Protein AF-A0A3S4LMR4-F1 (afdb_monomer)

Sequence (125 aa):
MLYSQAAQVVAKQEMQLTLPSRPAEMLAWLRERYPAGDGQLEVYGREEWFAPAASGSNPPDAMVVCPCSMGTLAAIRHGMSDNLIERAADVCIKEQRKLVLVPRETPLSAIPPGEHAGNWRAWAW

Structure (mmCIF, N/CA/C/O backbone):
data_AF-A0A3S4LMR4-F1
#
_entry.id   AF-A0A3S4LMR4-F1
#
loop_
_atom_site.group_PDB
_atom_site.id
_atom_site.type_symbol
_atom_site.label_atom_id
_atom_site.label_alt_id
_atom_site.label_comp_id
_atom_site.label_asym_id
_atom_site.label_entity_id
_atom_site.label_seq_id
_atom_site.pdbx_PDB_ins_code
_atom_site.Cartn_x
_atom_site.Cartn_y
_atom_site.Cartn_z
_atom_site.occupancy
_atom_site.B_iso_or_equiv
_atom_site.auth_seq_id
_atom_site.auth_comp_id
_atom_site.auth_asym_id
_atom_site.auth_atom_id
_atom_site.pdbx_PDB_model_num
ATOM 1 N N . MET A 1 1 ? -3.119 6.488 -2.888 1.00 92.38 1 MET A N 1
ATOM 2 C CA . MET A 1 1 ? -2.613 5.333 -3.659 1.00 92.38 1 MET A CA 1
ATOM 3 C C . MET A 1 1 ? -1.155 5.102 -3.311 1.00 92.38 1 MET A C 1
ATOM 5 O O . MET A 1 1 ? -0.405 6.064 -3.202 1.00 92.38 1 MET A O 1
ATOM 9 N N . LEU A 1 2 ? -0.779 3.838 -3.136 1.00 95.88 2 LEU A N 1
ATOM 10 C CA . LEU A 1 2 ? 0.580 3.379 -2.855 1.00 95.88 2 LEU A CA 1
ATOM 11 C C . LEU A 1 2 ? 0.900 2.244 -3.831 1.00 95.88 2 LEU A C 1
ATOM 13 O O . LEU A 1 2 ? 0.009 1.459 -4.150 1.00 95.88 2 LEU A O 1
ATOM 17 N N . TYR A 1 3 ? 2.141 2.135 -4.292 1.00 95.62 3 TYR A N 1
ATOM 18 C CA . TYR A 1 3 ? 2.591 1.010 -5.113 1.00 95.62 3 TYR A CA 1
ATOM 19 C C . TYR A 1 3 ? 4.085 0.774 -4.904 1.00 95.62 3 TYR A C 1
ATOM 21 O O . TYR A 1 3 ? 4.848 1.691 -4.603 1.00 95.62 3 TYR A O 1
ATOM 29 N N . SER A 1 4 ? 4.499 -0.484 -5.025 1.00 96.06 4 SER A N 1
ATOM 30 C CA . SER A 1 4 ? 5.899 -0.879 -4.893 1.00 96.06 4 SER A CA 1
ATOM 31 C C . SER A 1 4 ? 6.649 -0.716 -6.219 1.00 96.06 4 SER A C 1
ATOM 33 O O . SER A 1 4 ? 6.046 -0.658 -7.292 1.00 96.06 4 SER A O 1
ATOM 35 N N . GLN A 1 5 ? 7.983 -0.722 -6.171 1.00 94.94 5 GLN A N 1
ATOM 36 C CA . GLN A 1 5 ? 8.806 -0.779 -7.387 1.00 94.94 5 GLN A CA 1
ATOM 37 C C . GLN A 1 5 ? 8.505 -2.034 -8.221 1.00 94.94 5 GLN A C 1
ATOM 39 O O . GLN A 1 5 ? 8.412 -1.962 -9.444 1.00 94.94 5 GLN A O 1
ATOM 44 N N . ALA A 1 6 ? 8.271 -3.176 -7.564 1.00 95.06 6 ALA A N 1
ATOM 45 C CA . ALA A 1 6 ? 7.865 -4.406 -8.239 1.00 95.06 6 ALA A CA 1
ATOM 46 C C . ALA A 1 6 ? 6.541 -4.229 -9.004 1.00 95.06 6 ALA A C 1
ATOM 48 O O . ALA A 1 6 ? 6.421 -4.705 -10.131 1.00 95.06 6 ALA A O 1
ATOM 49 N N . ALA A 1 7 ? 5.580 -3.479 -8.453 1.00 96.00 7 ALA A N 1
ATOM 50 C CA . ALA A 1 7 ? 4.330 -3.178 -9.148 1.00 96.00 7 ALA A CA 1
ATOM 51 C C . ALA A 1 7 ? 4.552 -2.354 -10.429 1.00 96.00 7 ALA A C 1
ATOM 53 O O . ALA A 1 7 ? 3.847 -2.570 -11.410 1.00 96.00 7 ALA A O 1
ATOM 54 N N . GLN A 1 8 ? 5.555 -1.467 -10.474 1.00 96.50 8 GLN A N 1
ATOM 55 C CA . GLN A 1 8 ? 5.909 -0.742 -11.705 1.00 96.50 8 GLN A CA 1
ATOM 56 C C . GLN A 1 8 ? 6.444 -1.686 -12.787 1.00 96.50 8 GLN A C 1
ATOM 58 O O . GLN A 1 8 ? 6.093 -1.547 -13.958 1.00 96.50 8 GLN A O 1
ATOM 63 N N . VAL A 1 9 ? 7.274 -2.659 -12.398 1.00 96.94 9 VAL A N 1
ATOM 64 C CA . VAL A 1 9 ? 7.808 -3.672 -13.320 1.00 96.94 9 VAL A CA 1
ATOM 65 C C . VAL A 1 9 ? 6.674 -4.530 -13.882 1.00 96.94 9 VAL A C 1
ATOM 67 O O . VAL A 1 9 ? 6.579 -4.680 -15.099 1.00 96.94 9 VAL A O 1
ATOM 70 N N . VAL A 1 10 ? 5.778 -5.014 -13.017 1.00 97.06 10 VAL A N 1
ATOM 71 C CA . VAL A 1 10 ? 4.610 -5.815 -13.416 1.00 97.06 10 VAL A CA 1
ATOM 72 C C . VAL A 1 10 ? 3.678 -5.014 -14.325 1.00 97.06 10 VAL A C 1
ATOM 74 O O . VAL A 1 10 ? 3.298 -5.503 -15.383 1.00 97.06 10 VAL A O 1
ATOM 77 N N . ALA A 1 11 ? 3.363 -3.761 -13.984 1.00 96.62 11 ALA A N 1
ATOM 78 C CA . ALA A 1 11 ? 2.521 -2.903 -14.820 1.00 96.62 11 ALA A CA 1
ATOM 79 C C . ALA A 1 11 ? 3.120 -2.693 -16.220 1.00 96.62 11 ALA A C 1
ATOM 81 O O . ALA A 1 11 ? 2.404 -2.734 -17.223 1.00 96.62 11 ALA A O 1
ATOM 82 N N . LYS A 1 12 ? 4.445 -2.538 -16.310 1.00 97.25 12 LYS A N 1
ATOM 83 C CA . LYS A 1 12 ? 5.136 -2.418 -17.596 1.00 97.25 12 LYS A CA 1
ATOM 84 C C . LYS A 1 12 ? 5.084 -3.717 -18.399 1.00 97.25 12 LYS A C 1
ATOM 86 O O . LYS A 1 12 ? 4.860 -3.666 -19.603 1.00 97.25 12 LYS A O 1
ATOM 91 N N . GLN A 1 13 ? 5.298 -4.861 -17.755 1.00 97.62 13 GLN A N 1
ATOM 92 C CA . GLN A 1 13 ? 5.353 -6.162 -18.425 1.00 97.62 13 GLN A CA 1
ATOM 93 C C . GLN A 1 13 ? 3.969 -6.675 -18.839 1.00 97.62 13 GLN A C 1
ATOM 95 O O . GLN A 1 13 ? 3.798 -7.122 -19.969 1.00 97.62 13 GLN A O 1
ATOM 100 N N . GLU A 1 14 ? 2.983 -6.593 -17.948 1.00 97.69 14 GLU A N 1
ATOM 101 C CA . GLU A 1 14 ? 1.664 -7.207 -18.142 1.00 97.69 14 GLU A CA 1
ATOM 102 C C . GLU A 1 14 ? 0.654 -6.253 -18.786 1.00 97.69 14 GLU A C 1
ATOM 104 O O . GLU A 1 14 ? -0.226 -6.694 -19.519 1.00 97.69 14 GLU A O 1
ATOM 109 N N . MET A 1 15 ? 0.783 -4.945 -18.547 1.00 96.12 15 MET A N 1
ATOM 110 C CA . MET A 1 15 ? -0.196 -3.948 -19.002 1.00 96.12 15 MET A CA 1
ATOM 111 C C . MET A 1 15 ? 0.381 -2.942 -20.004 1.00 96.12 15 MET A C 1
ATOM 113 O O . MET A 1 15 ? -0.341 -2.056 -20.453 1.00 96.12 15 MET A O 1
ATOM 117 N N . GLN A 1 16 ? 1.677 -3.038 -20.326 1.00 96.75 16 GLN A N 1
ATOM 118 C CA . GLN A 1 16 ? 2.407 -2.034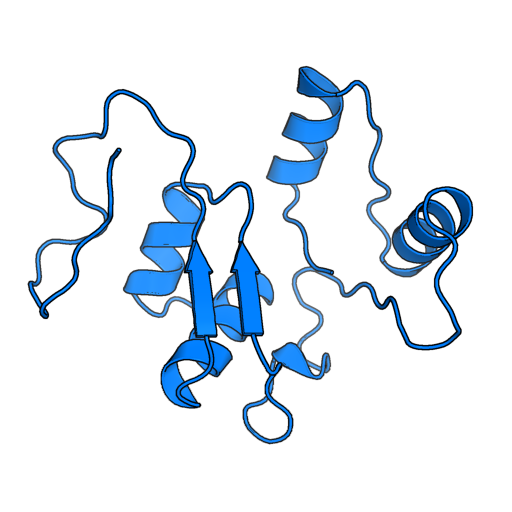 -21.112 1.00 96.75 16 GLN A CA 1
ATOM 119 C C . GLN A 1 16 ? 2.278 -0.605 -20.542 1.00 96.75 16 GLN A C 1
ATOM 121 O O . GLN A 1 16 ? 2.358 0.382 -21.273 1.00 96.75 16 GLN A O 1
ATOM 126 N N . LEU A 1 17 ? 2.101 -0.477 -19.221 1.00 95.69 17 LEU A N 1
ATOM 127 C CA . LEU A 1 17 ? 1.978 0.808 -18.535 1.00 95.69 17 LEU A CA 1
ATOM 128 C C . LEU A 1 17 ? 3.299 1.195 -17.872 1.00 95.69 17 LEU A C 1
ATOM 130 O O . LEU A 1 17 ? 3.817 0.478 -17.019 1.00 95.69 17 LEU A O 1
ATOM 134 N N . THR A 1 18 ? 3.826 2.371 -18.216 1.00 95.88 18 THR A N 1
ATOM 135 C CA . THR A 1 18 ? 4.978 2.951 -17.511 1.00 95.88 18 THR A CA 1
ATOM 136 C C . THR A 1 18 ? 4.473 3.844 -16.386 1.00 95.88 18 THR A C 1
ATOM 138 O O . THR A 1 18 ? 4.136 5.002 -16.613 1.00 95.88 18 THR A O 1
ATOM 141 N N . LEU A 1 19 ? 4.394 3.290 -15.176 1.00 95.94 19 LEU A N 1
ATOM 142 C CA . LEU A 1 19 ? 3.982 4.044 -13.992 1.00 95.94 19 LEU A CA 1
ATOM 143 C C . LEU A 1 19 ? 5.110 4.993 -13.546 1.00 95.94 19 LEU A C 1
ATOM 145 O O . LEU A 1 19 ? 6.220 4.503 -13.300 1.00 95.94 19 LEU A O 1
ATOM 149 N N . PRO A 1 20 ? 4.856 6.309 -13.392 1.00 96.94 20 PRO A N 1
ATOM 150 C CA . PRO A 1 20 ? 5.842 7.249 -12.855 1.00 96.94 20 PRO A CA 1
ATOM 151 C C . PRO A 1 20 ? 6.380 6.800 -11.493 1.00 96.94 20 PRO A C 1
ATOM 153 O O . PRO A 1 20 ? 5.701 6.087 -10.763 1.00 96.94 20 PRO A O 1
ATOM 156 N N . SER A 1 21 ? 7.601 7.189 -11.124 1.00 94.12 21 SER A N 1
ATOM 157 C CA . SER A 1 21 ? 8.175 6.870 -9.802 1.00 94.12 21 SER A CA 1
ATOM 158 C C . SER A 1 21 ? 7.939 7.970 -8.768 1.00 94.12 21 SER A C 1
ATOM 160 O O . SER A 1 21 ? 7.955 7.701 -7.568 1.00 94.12 21 SER A O 1
ATOM 162 N N . ARG A 1 22 ? 7.723 9.210 -9.220 1.00 95.69 22 ARG A N 1
ATOM 163 C CA . ARG A 1 22 ? 7.475 10.358 -8.346 1.00 95.69 22 ARG A CA 1
ATOM 164 C C . ARG A 1 22 ? 5.977 10.467 -8.040 1.00 95.69 22 ARG A C 1
ATOM 166 O O . ARG A 1 22 ? 5.186 10.496 -8.985 1.00 95.69 22 ARG A O 1
ATOM 173 N N . PRO A 1 23 ? 5.570 10.618 -6.765 1.00 95.94 23 PRO A N 1
ATOM 174 C CA . PRO A 1 23 ? 4.155 10.709 -6.397 1.00 95.94 23 PRO A CA 1
ATOM 175 C C . PRO A 1 23 ? 3.384 11.813 -7.131 1.00 95.94 23 PRO A C 1
ATOM 177 O O . PRO A 1 23 ? 2.278 11.575 -7.605 1.00 95.94 23 PRO A O 1
ATOM 180 N N . ALA A 1 24 ? 3.989 12.994 -7.301 1.00 94.94 24 ALA A N 1
ATOM 181 C CA . ALA A 1 24 ? 3.365 14.114 -8.010 1.00 94.94 24 ALA A CA 1
ATOM 182 C C . ALA A 1 24 ? 3.073 13.800 -9.490 1.00 94.94 24 ALA A C 1
ATOM 184 O O . ALA A 1 24 ? 1.995 14.112 -9.991 1.00 94.94 24 ALA A O 1
ATOM 185 N N . GLU A 1 25 ? 4.007 13.139 -10.179 1.00 96.69 25 GLU A N 1
ATOM 186 C CA . GLU A 1 25 ? 3.835 12.727 -11.578 1.00 96.69 25 GLU A CA 1
ATOM 187 C C . GLU A 1 25 ? 2.794 11.614 -11.701 1.00 96.69 25 GLU A C 1
ATOM 189 O O . GLU A 1 25 ? 1.948 11.647 -12.590 1.00 96.69 25 GLU A O 1
ATOM 194 N N . MET A 1 26 ? 2.809 10.652 -10.775 1.00 95.81 26 MET A N 1
ATOM 195 C CA . MET A 1 26 ? 1.806 9.591 -10.723 1.00 95.81 26 MET A CA 1
ATOM 196 C C . MET A 1 26 ? 0.404 10.158 -10.478 1.00 95.81 26 MET A C 1
ATOM 198 O O . MET A 1 26 ? -0.556 9.709 -11.099 1.00 95.81 26 MET A O 1
ATOM 202 N N . LEU A 1 27 ? 0.266 11.152 -9.598 1.00 95.12 27 LEU A N 1
ATOM 203 C CA . LEU A 1 27 ? -1.014 11.808 -9.349 1.00 95.12 27 LEU A CA 1
ATOM 204 C C . LEU A 1 27 ? -1.531 12.520 -10.604 1.00 95.12 27 LEU A C 1
ATOM 206 O O . LEU A 1 27 ? -2.704 12.370 -10.942 1.00 95.12 27 LEU A O 1
ATOM 210 N N . ALA A 1 28 ? -0.665 13.252 -11.311 1.00 93.88 28 ALA A N 1
ATOM 211 C CA . ALA A 1 28 ? -1.023 13.878 -12.582 1.00 93.88 28 ALA A CA 1
ATOM 212 C C . ALA A 1 28 ? -1.469 12.829 -13.615 1.00 93.88 28 ALA A C 1
ATOM 214 O O . ALA A 1 28 ? -2.532 12.972 -14.216 1.00 93.88 28 ALA A O 1
ATOM 215 N N . TRP A 1 29 ? -0.719 11.729 -13.732 1.00 94.50 29 TRP A N 1
ATOM 216 C CA . TRP A 1 29 ? -1.041 10.611 -14.620 1.00 94.50 29 TRP A CA 1
ATOM 217 C C . TRP A 1 29 ? -2.402 9.973 -14.299 1.00 94.50 29 TRP A C 1
ATOM 219 O O . TRP A 1 29 ? -3.186 9.672 -15.198 1.00 94.50 29 TRP A O 1
ATOM 229 N N . LEU A 1 30 ? -2.722 9.784 -13.012 1.00 94.12 30 LEU A N 1
ATOM 230 C CA . LEU A 1 30 ? -4.021 9.249 -12.597 1.00 94.12 30 LEU A CA 1
ATOM 231 C C . LEU A 1 30 ? -5.163 10.204 -12.917 1.00 94.12 30 LEU A C 1
ATOM 233 O O . LEU A 1 30 ? -6.204 9.739 -13.361 1.00 94.12 30 LEU A O 1
ATOM 237 N N . ARG A 1 31 ? -4.979 11.509 -12.698 1.00 93.00 31 ARG A N 1
ATOM 238 C CA . ARG A 1 31 ? -6.013 12.524 -12.954 1.00 93.00 31 ARG A CA 1
ATOM 239 C C . ARG A 1 31 ? -6.333 12.675 -14.436 1.00 93.00 31 ARG A C 1
ATOM 241 O O . ARG A 1 31 ? -7.483 12.920 -14.778 1.00 93.00 31 ARG A O 1
ATOM 248 N N . GLU A 1 32 ? -5.341 12.499 -15.305 1.00 92.56 32 GLU A N 1
ATOM 249 C CA . GLU A 1 32 ? -5.562 12.470 -16.753 1.00 92.56 32 GLU A CA 1
ATOM 250 C C . GLU A 1 32 ? -6.400 11.251 -17.169 1.00 92.56 32 GLU A C 1
ATOM 252 O O . GLU A 1 32 ? -7.278 11.352 -18.024 1.00 92.56 32 GLU A O 1
ATOM 257 N N . ARG A 1 33 ? -6.162 10.092 -16.540 1.00 91.81 33 ARG A N 1
ATOM 258 C CA . ARG A 1 33 ? -6.834 8.834 -16.892 1.00 91.81 33 ARG A CA 1
ATOM 259 C C . ARG A 1 33 ? -8.192 8.642 -16.215 1.00 91.81 33 ARG A C 1
ATOM 261 O O . ARG A 1 33 ? -9.073 8.001 -16.787 1.00 91.81 33 ARG A O 1
ATOM 268 N N . TYR A 1 34 ? -8.348 9.156 -15.003 1.00 91.81 34 TYR A N 1
ATOM 269 C CA . TYR A 1 34 ? -9.533 9.010 -14.170 1.00 91.81 34 TYR A CA 1
ATOM 270 C C . TYR A 1 34 ? -9.958 10.393 -13.670 1.00 91.81 34 TYR A C 1
ATOM 272 O O . TYR A 1 34 ? -9.314 10.932 -12.765 1.00 91.81 34 TYR A O 1
ATOM 280 N N . PRO A 1 35 ? -11.035 10.976 -14.230 1.00 84.06 35 PRO A N 1
ATOM 281 C CA . PRO A 1 35 ? -11.546 12.251 -13.757 1.00 84.06 35 PRO A CA 1
ATOM 282 C C . PRO A 1 35 ? -12.061 12.074 -12.327 1.00 84.06 35 PRO A C 1
ATOM 284 O O . PRO A 1 35 ? -13.105 11.467 -12.091 1.00 84.06 35 PRO A O 1
ATOM 287 N N . ALA A 1 36 ? -11.291 12.584 -11.374 1.00 82.62 36 ALA A N 1
ATOM 288 C CA . ALA A 1 36 ? -11.616 12.611 -9.959 1.00 82.62 36 ALA A CA 1
ATOM 289 C C . ALA A 1 36 ? -11.698 14.071 -9.506 1.00 82.62 36 ALA A C 1
ATOM 291 O O . ALA A 1 36 ? -10.954 14.920 -10.000 1.00 82.62 36 ALA A O 1
ATOM 292 N N . GLY A 1 37 ? -12.602 14.362 -8.574 1.00 82.62 37 GLY A N 1
ATOM 293 C CA . GLY A 1 37 ? -12.678 15.670 -7.933 1.00 82.62 37 GLY A CA 1
ATOM 294 C C . GLY A 1 37 ? -11.428 15.975 -7.106 1.00 82.62 37 GLY A C 1
ATOM 295 O O . GLY A 1 37 ? -10.652 15.080 -6.750 1.00 82.62 37 GLY A O 1
ATOM 296 N N . ASP A 1 38 ? -11.240 17.248 -6.768 1.00 82.94 38 ASP A N 1
ATOM 297 C CA . ASP A 1 38 ? -10.126 17.671 -5.924 1.00 82.94 38 ASP A CA 1
ATOM 298 C C . ASP A 1 38 ? -10.132 16.930 -4.578 1.00 82.94 38 ASP A C 1
ATOM 300 O O . ASP A 1 38 ? -11.172 16.733 -3.952 1.00 82.94 38 ASP A O 1
ATOM 304 N N . GLY A 1 39 ? -8.952 16.467 -4.158 1.00 83.75 39 GLY A N 1
ATOM 305 C CA . GLY A 1 39 ? -8.770 15.696 -2.923 1.00 83.75 39 GLY A CA 1
ATOM 306 C C . GLY A 1 39 ? -9.258 14.240 -2.962 1.00 83.75 39 GLY A C 1
ATOM 307 O O . GLY A 1 39 ? -9.004 13.505 -2.017 1.00 83.75 39 GLY A O 1
ATOM 308 N N . GLN A 1 40 ? -9.903 13.770 -4.039 1.00 91.12 40 GLN A N 1
ATOM 309 C CA . GLN A 1 40 ? -10.346 12.365 -4.125 1.00 91.12 40 GLN A CA 1
ATOM 310 C C . GLN A 1 40 ? -9.206 11.379 -4.414 1.00 91.12 40 GLN A C 1
ATOM 312 O O . GLN A 1 40 ? -9.324 10.187 -4.127 1.00 91.12 40 GLN A O 1
ATOM 317 N N . LEU A 1 41 ? -8.112 11.862 -5.006 1.00 93.31 41 LEU A N 1
ATOM 318 C CA . LEU A 1 41 ? -6.928 11.069 -5.316 1.00 93.31 41 LEU A CA 1
ATOM 319 C C . LEU A 1 41 ? -5.684 11.744 -4.757 1.00 93.31 41 LEU A C 1
ATOM 321 O O . LEU A 1 41 ? -5.383 12.896 -5.071 1.00 93.31 41 LEU A O 1
ATOM 325 N N . GLU A 1 42 ? -4.935 10.964 -3.992 1.00 94.12 42 GLU A N 1
ATOM 326 C CA . GLU A 1 42 ? -3.629 11.313 -3.451 1.00 94.12 42 GLU A CA 1
ATOM 327 C C . GLU A 1 42 ? -2.677 10.147 -3.702 1.00 94.12 42 GLU A C 1
ATOM 329 O O . GLU A 1 42 ? -3.090 8.981 -3.727 1.00 94.12 42 GLU A O 1
ATOM 334 N N . VAL A 1 43 ? -1.398 10.439 -3.902 1.00 96.19 43 VAL A N 1
ATOM 335 C CA . VAL A 1 43 ? -0.350 9.435 -4.104 1.00 96.19 43 VAL A CA 1
ATOM 336 C C . VAL A 1 43 ? 0.777 9.751 -3.144 1.00 96.19 43 VAL A C 1
ATOM 338 O O . VAL A 1 43 ? 1.171 10.908 -3.041 1.00 96.19 43 VAL A O 1
ATOM 341 N N . TYR A 1 44 ? 1.298 8.722 -2.484 1.00 97.00 44 TYR A N 1
ATOM 342 C CA . TYR A 1 44 ? 2.385 8.856 -1.522 1.00 97.00 44 TYR A CA 1
ATOM 343 C C . TYR A 1 44 ? 3.554 7.949 -1.902 1.00 97.00 44 TYR A C 1
ATOM 345 O O . TYR A 1 44 ? 3.371 6.895 -2.523 1.00 97.00 44 TYR A O 1
ATOM 353 N N . GLY A 1 45 ? 4.762 8.374 -1.543 1.00 96.62 45 GLY A N 1
ATOM 354 C CA . GLY A 1 45 ? 5.990 7.615 -1.750 1.00 96.62 45 GLY A CA 1
ATOM 355 C C . GLY A 1 45 ? 6.129 6.422 -0.800 1.00 96.62 45 GLY A C 1
ATOM 356 O O . GLY A 1 45 ? 5.471 6.334 0.232 1.00 96.62 45 GLY A O 1
ATOM 357 N N . ARG A 1 46 ? 7.046 5.502 -1.128 1.00 95.50 46 ARG A N 1
ATOM 3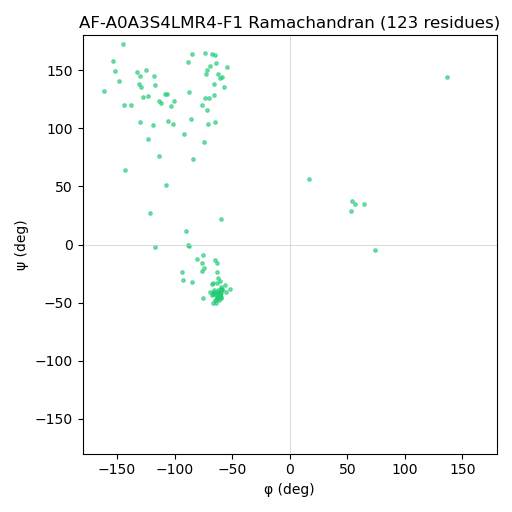58 C CA . ARG A 1 46 ? 7.294 4.269 -0.353 1.00 95.50 46 ARG A CA 1
ATOM 359 C C . ARG A 1 46 ? 7.636 4.524 1.121 1.00 95.50 46 ARG A C 1
ATOM 361 O O . ARG A 1 46 ? 7.271 3.722 1.971 1.00 95.50 46 ARG A O 1
ATOM 368 N N . GLU A 1 47 ? 8.350 5.607 1.396 1.00 95.88 47 GLU A N 1
ATOM 369 C CA . GLU A 1 47 ? 8.895 5.960 2.717 1.00 95.88 47 GLU A CA 1
ATOM 370 C C . GLU A 1 47 ? 8.363 7.323 3.185 1.00 95.88 47 GLU A C 1
ATOM 372 O O . GLU A 1 47 ? 9.010 8.055 3.930 1.00 95.88 47 GLU A O 1
ATOM 377 N N . GLU A 1 48 ? 7.172 7.701 2.720 1.00 95.88 48 GLU A N 1
ATOM 378 C CA . GLU A 1 48 ? 6.535 8.961 3.094 1.00 95.88 48 GLU A CA 1
ATOM 379 C C . GLU A 1 48 ? 5.784 8.812 4.423 1.00 95.88 48 GLU A C 1
ATOM 381 O O . GLU A 1 48 ? 4.560 8.746 4.486 1.00 95.88 48 GLU A O 1
ATOM 386 N N . TRP A 1 49 ? 6.540 8.732 5.517 1.00 95.06 49 TRP A N 1
ATOM 387 C CA . TRP A 1 49 ? 6.021 8.443 6.861 1.00 95.06 49 TRP A CA 1
ATOM 388 C C . TRP A 1 49 ? 5.087 9.509 7.444 1.00 95.06 49 TRP A C 1
ATOM 390 O O . TRP A 1 49 ? 4.407 9.254 8.434 1.00 95.06 49 TRP A O 1
ATOM 400 N N . PHE A 1 50 ? 5.035 10.692 6.832 1.00 94.38 50 PHE A N 1
ATOM 401 C CA . PHE A 1 50 ? 4.093 11.754 7.187 1.00 94.38 50 PHE A CA 1
ATOM 402 C C . PHE A 1 50 ? 2.750 11.641 6.454 1.00 94.38 50 PHE A C 1
ATOM 404 O O . PHE A 1 50 ? 1.858 12.451 6.698 1.00 94.38 50 PHE A O 1
ATOM 411 N N . ALA A 1 51 ? 2.582 10.649 5.573 1.00 95.44 51 ALA A N 1
ATOM 412 C CA . ALA A 1 51 ? 1.301 10.382 4.937 1.00 95.44 51 ALA A CA 1
ATOM 413 C C . ALA A 1 51 ? 0.231 10.047 5.998 1.00 95.44 51 ALA A C 1
ATOM 415 O O . ALA A 1 51 ? 0.529 9.321 6.952 1.00 95.44 51 ALA A O 1
ATOM 416 N N . PRO A 1 52 ? -1.036 10.472 5.822 1.00 94.19 52 PRO A N 1
ATOM 417 C CA . PRO A 1 52 ? -2.121 10.171 6.759 1.00 94.19 52 PRO A CA 1
ATOM 418 C C . PRO A 1 52 ? -2.249 8.675 7.072 1.00 94.19 52 PRO A C 1
ATOM 420 O O . PRO A 1 52 ? -2.427 8.291 8.225 1.00 94.19 52 PRO A O 1
ATOM 423 N N . ALA A 1 53 ? -2.043 7.825 6.059 1.00 94.62 53 ALA A N 1
ATOM 424 C CA . ALA A 1 53 ? -2.108 6.371 6.182 1.00 94.62 53 ALA A CA 1
ATOM 425 C C . ALA A 1 53 ? -1.047 5.763 7.124 1.00 94.62 53 ALA A C 1
ATOM 427 O O . ALA A 1 53 ? -1.200 4.619 7.541 1.00 94.62 53 ALA A O 1
ATOM 428 N N . ALA A 1 54 ? 0.012 6.497 7.484 1.00 96.00 54 ALA A N 1
ATOM 429 C CA . ALA A 1 54 ? 1.031 6.030 8.425 1.00 96.00 54 ALA A CA 1
ATOM 430 C C . ALA A 1 54 ? 0.612 6.169 9.904 1.00 96.00 54 ALA A C 1
ATOM 432 O O . ALA A 1 54 ? 1.277 5.610 10.789 1.00 96.00 54 ALA A O 1
ATOM 433 N N . SER A 1 55 ? -0.475 6.903 10.182 1.00 94.44 55 SER A N 1
ATOM 434 C CA . SER A 1 55 ? -0.934 7.231 11.533 1.00 94.44 55 SER A CA 1
ATOM 435 C C . SER A 1 55 ? -2.310 6.650 11.852 1.00 94.44 55 SER A C 1
ATOM 437 O O . SER A 1 55 ? -3.259 6.766 11.083 1.00 94.44 55 SER A O 1
ATOM 439 N N . GLY A 1 56 ? -2.450 6.108 13.065 1.00 92.56 56 GLY A N 1
ATOM 440 C CA . GLY A 1 56 ? -3.748 5.677 13.597 1.00 92.56 56 GLY A CA 1
ATOM 441 C C . GLY A 1 56 ? -4.656 6.818 14.057 1.00 92.56 56 GLY A C 1
ATOM 442 O O . GLY A 1 56 ? -5.815 6.572 14.355 1.00 92.56 56 GLY A O 1
ATOM 443 N N . SER A 1 57 ? -4.165 8.062 14.114 1.00 92.44 57 SER A N 1
ATOM 444 C CA . SER A 1 57 ? -5.003 9.225 14.445 1.00 92.44 57 SER A CA 1
ATOM 445 C C . SER A 1 57 ? -5.927 9.644 13.300 1.00 92.44 57 SER A C 1
ATOM 447 O O . SER A 1 57 ? -6.912 10.336 13.537 1.00 92.44 57 SER A O 1
ATOM 449 N N . ASN A 1 58 ? -5.608 9.239 12.069 1.00 88.81 58 ASN A N 1
ATOM 450 C CA . ASN A 1 58 ? -6.429 9.471 10.887 1.00 88.81 58 ASN A CA 1
ATOM 451 C C . ASN A 1 58 ? -6.354 8.249 9.954 1.00 88.81 58 ASN A C 1
ATOM 453 O O . ASN A 1 58 ? -5.785 8.338 8.862 1.00 88.81 58 ASN A O 1
ATOM 457 N N . PRO A 1 59 ? -6.837 7.077 10.408 1.00 89.62 59 PRO A N 1
ATOM 458 C CA . PRO A 1 59 ? -6.688 5.851 9.652 1.00 89.62 59 PRO A CA 1
ATOM 459 C C . PRO A 1 59 ? -7.632 5.876 8.443 1.00 89.62 59 PRO A C 1
ATOM 461 O O . PRO A 1 59 ? -8.740 6.408 8.540 1.00 89.62 59 PRO A O 1
ATOM 464 N N . PRO A 1 60 ? -7.244 5.266 7.315 1.00 91.38 60 PRO A N 1
ATOM 465 C CA . PRO A 1 60 ? -8.155 5.119 6.189 1.00 91.38 60 PRO A CA 1
ATOM 466 C C . PRO A 1 60 ? -9.368 4.261 6.585 1.00 91.38 60 PRO A C 1
ATOM 468 O O . PRO A 1 60 ? -9.240 3.306 7.356 1.00 91.38 60 PRO A O 1
ATOM 471 N N . ASP A 1 61 ? -10.539 4.554 6.014 1.00 94.56 61 ASP A N 1
ATOM 472 C CA . ASP A 1 61 ? -11.768 3.781 6.265 1.00 94.56 61 ASP A CA 1
ATOM 473 C C . ASP A 1 61 ? -11.616 2.304 5.872 1.00 94.56 61 ASP A C 1
ATOM 475 O O . ASP A 1 61 ? -12.135 1.399 6.534 1.00 94.56 61 ASP A O 1
ATOM 479 N N . ALA A 1 62 ? -10.875 2.063 4.791 1.00 96.38 62 ALA A N 1
ATOM 480 C CA . ALA A 1 62 ? -10.514 0.746 4.305 1.00 96.38 62 ALA A CA 1
ATOM 481 C C . ALA A 1 62 ? -9.208 0.801 3.503 1.00 96.38 62 ALA A C 1
ATOM 483 O O . ALA A 1 62 ? -8.846 1.831 2.934 1.00 96.38 62 ALA A O 1
ATOM 484 N N . MET A 1 63 ? -8.540 -0.343 3.397 1.00 97.81 63 MET A N 1
ATOM 485 C CA . MET A 1 63 ? -7.365 -0.534 2.559 1.00 97.81 63 MET A CA 1
ATOM 486 C C . MET A 1 63 ? -7.517 -1.790 1.706 1.00 97.81 63 MET A C 1
ATOM 488 O O . MET A 1 63 ? -7.960 -2.840 2.174 1.00 97.81 63 MET A O 1
ATOM 492 N N . VAL A 1 64 ? -7.110 -1.680 0.442 1.00 98.31 64 VAL A N 1
ATOM 493 C CA . VAL A 1 64 ? -7.033 -2.797 -0.499 1.00 98.31 64 VAL A CA 1
ATOM 494 C C . VAL A 1 64 ? -5.607 -2.894 -1.025 1.00 98.31 64 VAL A C 1
ATOM 496 O O . VAL A 1 64 ? -5.068 -1.909 -1.528 1.00 98.31 64 VAL A O 1
ATOM 499 N N . VAL A 1 65 ? -5.010 -4.083 -0.946 1.00 97.88 65 VAL A N 1
ATOM 500 C CA . VAL A 1 65 ? -3.732 -4.396 -1.602 1.00 97.88 65 VAL A CA 1
ATOM 501 C C . VAL A 1 65 ? -4.023 -5.292 -2.804 1.00 97.88 65 VAL A C 1
ATOM 503 O O . VAL A 1 65 ? -4.361 -6.466 -2.632 1.00 97.88 65 VAL A O 1
ATOM 506 N N . CYS A 1 66 ? -3.932 -4.735 -4.016 1.00 97.25 66 CYS A N 1
ATOM 507 C CA . CYS A 1 66 ? -4.298 -5.425 -5.253 1.00 97.25 66 CYS A CA 1
ATOM 508 C C . CYS A 1 66 ? -3.378 -5.056 -6.438 1.00 97.25 66 CYS A C 1
ATOM 510 O O . CYS A 1 66 ? -3.368 -3.892 -6.842 1.00 97.25 66 CYS A O 1
ATOM 512 N N . PRO A 1 67 ? -2.675 -6.031 -7.045 1.00 96.81 67 PRO A N 1
ATOM 513 C CA . PRO A 1 67 ? -2.430 -7.371 -6.504 1.00 96.81 67 PRO A CA 1
ATOM 514 C C . PRO A 1 67 ? -1.576 -7.310 -5.222 1.00 96.81 67 PRO A C 1
ATOM 516 O O . PRO A 1 67 ? -0.833 -6.355 -4.995 1.00 96.81 67 PRO A O 1
ATOM 519 N N . CYS A 1 68 ? -1.673 -8.337 -4.381 1.00 96.31 68 CYS A N 1
ATOM 520 C CA . CYS A 1 68 ? -0.845 -8.514 -3.191 1.00 96.31 68 CYS A CA 1
ATOM 521 C C . CYS A 1 68 ? 0.233 -9.567 -3.463 1.00 96.31 68 CYS A C 1
ATOM 523 O O . CYS A 1 68 ? -0.079 -10.717 -3.771 1.00 96.31 68 CYS A O 1
ATOM 525 N N . SER A 1 69 ? 1.506 -9.181 -3.361 1.00 94.56 69 SER A N 1
ATOM 526 C CA . SER A 1 69 ? 2.605 -10.147 -3.451 1.00 94.56 69 SER A CA 1
ATOM 527 C C . SER A 1 69 ? 2.662 -11.010 -2.187 1.00 94.56 69 SER A C 1
ATOM 529 O O . SER A 1 69 ? 2.340 -10.533 -1.096 1.00 94.56 69 SER A O 1
ATOM 531 N N . MET A 1 70 ? 3.131 -12.256 -2.300 1.00 93.75 70 MET A N 1
ATOM 532 C CA . MET A 1 70 ? 3.306 -13.128 -1.130 1.00 93.75 70 MET A CA 1
ATOM 533 C C . MET A 1 70 ? 4.290 -12.542 -0.105 1.00 93.75 70 MET A C 1
ATOM 535 O O . MET A 1 70 ? 4.089 -12.713 1.095 1.00 93.75 70 MET A O 1
ATOM 539 N N . GLY A 1 71 ? 5.297 -11.784 -0.560 1.00 93.69 71 GLY A N 1
ATOM 540 C CA . GLY A 1 71 ? 6.220 -11.054 0.315 1.00 93.69 71 GLY A CA 1
ATOM 541 C C . GLY A 1 71 ? 5.524 -9.954 1.119 1.00 93.69 71 GLY A C 1
ATOM 542 O O . GLY A 1 71 ? 5.667 -9.904 2.336 1.00 93.69 71 GLY A O 1
ATOM 543 N N . THR A 1 72 ? 4.700 -9.127 0.467 1.00 95.88 72 THR A N 1
ATOM 544 C CA . THR A 1 72 ? 3.891 -8.102 1.151 1.00 95.88 72 THR A CA 1
ATOM 545 C C . THR A 1 72 ? 2.910 -8.736 2.133 1.00 95.88 72 THR A C 1
ATOM 547 O O . THR A 1 72 ? 2.763 -8.255 3.251 1.00 95.88 72 THR A O 1
ATOM 550 N N . LEU A 1 73 ? 2.261 -9.838 1.750 1.00 95.69 73 LEU A N 1
ATOM 551 C CA . LEU A 1 73 ? 1.335 -10.555 2.623 1.00 95.69 73 LEU A CA 1
ATOM 552 C C . LEU A 1 73 ? 2.040 -11.088 3.880 1.00 95.69 73 LEU A C 1
ATOM 554 O O . LEU A 1 73 ? 1.523 -10.913 4.984 1.00 95.69 73 LEU A O 1
ATOM 558 N N . ALA A 1 74 ? 3.221 -11.696 3.732 1.00 94.81 74 ALA A N 1
ATOM 559 C CA . ALA A 1 74 ? 4.025 -12.159 4.862 1.00 94.81 74 ALA A CA 1
ATOM 560 C C . ALA A 1 74 ? 4.477 -10.992 5.756 1.00 94.81 74 ALA A C 1
ATOM 562 O O . ALA A 1 74 ? 4.332 -11.065 6.975 1.00 94.81 74 ALA A O 1
ATOM 563 N N . ALA A 1 75 ? 4.952 -9.895 5.161 1.00 96.44 75 ALA A N 1
ATOM 564 C CA . ALA A 1 75 ? 5.382 -8.709 5.898 1.00 96.44 75 ALA A CA 1
ATOM 565 C C . ALA A 1 75 ? 4.241 -8.087 6.721 1.00 96.44 75 ALA A C 1
ATOM 567 O O . ALA A 1 75 ? 4.429 -7.789 7.900 1.00 96.44 75 ALA A O 1
ATOM 568 N N . ILE A 1 76 ? 3.038 -7.977 6.142 1.00 96.38 76 ILE A N 1
ATOM 569 C CA . ILE A 1 76 ? 1.830 -7.521 6.849 1.00 96.38 76 ILE A CA 1
ATOM 570 C C . ILE A 1 76 ? 1.491 -8.472 7.997 1.00 96.38 76 ILE A C 1
ATOM 572 O O . ILE A 1 76 ? 1.252 -8.028 9.116 1.00 96.38 76 ILE A O 1
ATOM 576 N N . ARG A 1 77 ? 1.490 -9.786 7.745 1.00 93.38 77 ARG A N 1
ATOM 577 C CA . ARG A 1 77 ? 1.163 -10.787 8.768 1.00 93.38 77 ARG A CA 1
ATOM 578 C C . ARG A 1 77 ? 2.110 -10.736 9.963 1.00 93.38 77 ARG A C 1
ATOM 580 O O . ARG A 1 77 ? 1.670 -10.936 11.092 1.00 93.38 77 ARG A O 1
ATOM 587 N N . HIS A 1 78 ? 3.394 -10.523 9.709 1.00 94.94 78 HIS A N 1
ATOM 588 C CA . HIS A 1 78 ? 4.409 -10.471 10.751 1.00 94.94 78 HIS A CA 1
ATOM 589 C C . HIS A 1 78 ? 4.613 -9.072 11.344 1.00 94.94 78 HIS A C 1
ATOM 591 O O . HIS A 1 78 ? 5.431 -8.928 12.247 1.00 94.94 78 HIS A O 1
ATOM 597 N N . GLY A 1 79 ? 3.878 -8.060 10.869 1.00 95.00 79 GLY A N 1
ATOM 598 C CA . GLY A 1 79 ? 3.981 -6.693 11.374 1.00 95.00 79 GLY A CA 1
ATOM 599 C C . GLY A 1 79 ? 5.349 -6.052 11.126 1.00 95.00 79 GLY A C 1
ATOM 600 O O . GLY A 1 79 ? 5.815 -5.299 11.972 1.00 95.00 79 GLY A O 1
ATOM 601 N N . MET A 1 80 ? 6.0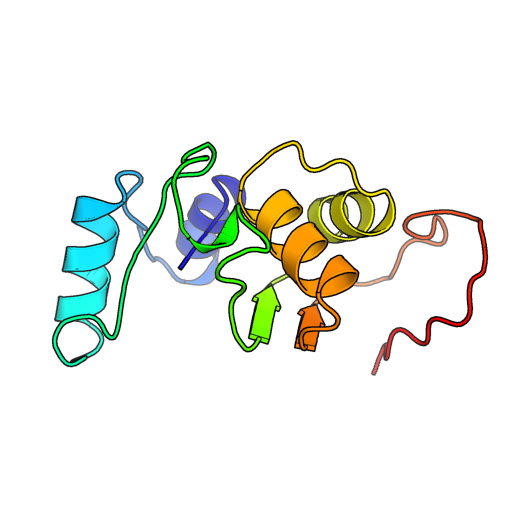00 -6.361 9.996 1.00 97.06 80 MET A N 1
ATOM 602 C CA . MET A 1 80 ? 7.344 -5.848 9.672 1.00 97.06 80 MET A CA 1
ATOM 603 C C . MET A 1 80 ? 7.348 -4.320 9.552 1.00 97.06 80 MET A C 1
ATOM 605 O O . MET A 1 80 ? 8.167 -3.647 10.168 1.00 97.06 80 MET A O 1
ATOM 609 N N . SER A 1 81 ? 6.358 -3.768 8.839 1.00 95.75 81 SER A N 1
ATOM 610 C CA . SER A 1 81 ? 6.148 -2.322 8.707 1.00 95.75 81 SER A CA 1
ATOM 611 C C . SER A 1 81 ? 7.367 -1.564 8.141 1.00 95.75 81 SER A C 1
ATOM 613 O O . SER A 1 81 ? 7.589 -0.401 8.489 1.00 95.75 81 SER A O 1
ATOM 615 N N . ASP A 1 82 ? 8.115 -2.179 7.220 1.00 96.88 82 ASP A N 1
ATOM 616 C CA . ASP A 1 82 ? 9.364 -1.634 6.659 1.00 96.88 82 ASP A CA 1
ATOM 617 C C . ASP A 1 82 ? 9.129 -0.521 5.622 1.00 96.88 82 ASP A C 1
ATOM 619 O O . ASP A 1 82 ? 10.037 0.226 5.254 1.00 96.88 82 ASP A O 1
ATOM 623 N N . ASN A 1 83 ? 7.904 -0.400 5.109 1.00 97.56 83 ASN A N 1
ATOM 624 C CA . ASN A 1 83 ? 7.502 0.652 4.176 1.00 97.56 83 ASN A CA 1
ATOM 625 C C . ASN A 1 83 ? 6.055 1.098 4.414 1.00 97.56 83 ASN A C 1
ATOM 627 O O . ASN A 1 83 ? 5.304 0.482 5.171 1.00 97.56 83 ASN A O 1
ATOM 631 N N . LEU A 1 84 ? 5.641 2.163 3.725 1.00 97.50 84 LEU A N 1
ATOM 632 C CA . LEU A 1 84 ? 4.329 2.774 3.914 1.00 97.50 84 LEU A CA 1
ATOM 633 C C . LEU A 1 84 ? 3.156 1.840 3.570 1.00 97.50 84 LEU A C 1
ATOM 635 O O . LEU A 1 84 ? 2.096 1.978 4.170 1.00 97.50 84 LEU A O 1
ATOM 639 N N . ILE A 1 85 ? 3.316 0.879 2.650 1.00 98.00 85 ILE A N 1
ATOM 640 C CA . ILE A 1 85 ? 2.254 -0.100 2.345 1.00 98.00 85 ILE A CA 1
ATOM 641 C C . ILE A 1 85 ? 2.028 -0.999 3.559 1.00 98.00 85 ILE A C 1
ATOM 643 O O . ILE A 1 85 ? 0.898 -1.163 4.013 1.00 98.00 85 ILE A O 1
ATOM 647 N N . GLU A 1 86 ? 3.105 -1.558 4.101 1.00 98.00 86 GLU A N 1
ATOM 648 C CA . GLU A 1 86 ? 3.042 -2.430 5.274 1.00 98.00 86 GLU A CA 1
ATOM 649 C C . GLU A 1 86 ? 2.562 -1.666 6.507 1.00 98.00 86 GL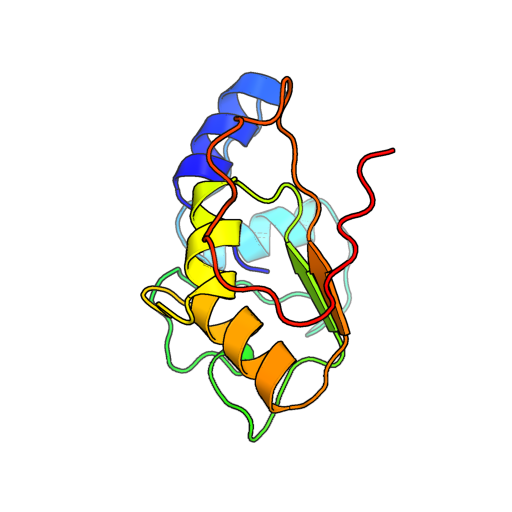U A C 1
ATOM 651 O O . GLU A 1 86 ? 1.700 -2.152 7.235 1.00 98.00 86 GLU A O 1
ATOM 656 N N . ARG A 1 87 ? 3.043 -0.432 6.694 1.00 97.88 87 ARG A N 1
ATOM 657 C CA . ARG A 1 87 ? 2.616 0.428 7.797 1.00 97.88 87 ARG A CA 1
ATOM 658 C C . ARG A 1 87 ? 1.148 0.819 7.707 1.00 97.88 87 ARG A C 1
ATOM 660 O O . ARG A 1 87 ? 0.459 0.801 8.721 1.00 97.88 87 ARG A O 1
ATOM 667 N N . ALA A 1 88 ? 0.659 1.168 6.519 1.00 97.88 88 ALA A N 1
ATOM 668 C CA . ALA A 1 88 ? -0.752 1.480 6.322 1.00 97.88 88 ALA A CA 1
ATOM 669 C C . ALA A 1 88 ? -1.638 0.265 6.628 1.00 97.88 88 ALA A C 1
ATOM 671 O O . ALA A 1 88 ? -2.683 0.410 7.259 1.00 97.88 88 ALA A O 1
ATOM 672 N N . ALA A 1 89 ? -1.196 -0.938 6.251 1.00 97.88 89 ALA A N 1
ATOM 673 C CA . ALA A 1 89 ? -1.903 -2.171 6.578 1.00 97.88 89 ALA A CA 1
ATOM 674 C C . ALA A 1 89 ? -1.901 -2.453 8.090 1.00 97.88 89 ALA A C 1
ATOM 676 O O . ALA A 1 89 ? -2.946 -2.796 8.640 1.00 97.88 89 ALA A O 1
ATOM 677 N N . ASP A 1 90 ? -0.769 -2.253 8.769 1.00 97.25 90 ASP A N 1
ATOM 678 C CA . ASP A 1 90 ? -0.654 -2.360 10.229 1.00 97.25 90 ASP A CA 1
ATOM 679 C C . ASP A 1 90 ? -1.577 -1.359 10.949 1.00 97.25 90 ASP A C 1
ATOM 681 O O . ASP A 1 90 ? -2.313 -1.717 11.870 1.00 97.25 90 ASP A O 1
ATOM 685 N N . VAL A 1 91 ? -1.644 -0.114 10.458 1.00 97.62 91 VAL A N 1
ATOM 686 C CA . VAL A 1 91 ? -2.606 0.894 10.927 1.00 97.62 91 VAL A CA 1
ATOM 687 C C . VAL A 1 91 ? -4.046 0.426 10.720 1.00 97.62 91 VAL A C 1
ATOM 689 O O . VAL A 1 91 ? -4.855 0.539 11.639 1.00 97.62 91 VAL A O 1
ATOM 692 N N . CYS A 1 92 ? -4.386 -0.138 9.559 1.00 97.12 92 CYS A N 1
ATOM 693 C CA . CYS A 1 92 ? -5.723 -0.684 9.345 1.00 97.12 92 CYS A CA 1
ATOM 694 C C . CYS A 1 92 ? -6.052 -1.806 10.334 1.00 97.12 92 CYS A C 1
ATOM 696 O O . CYS A 1 92 ? -7.142 -1.810 10.896 1.00 97.12 92 CYS A O 1
ATOM 698 N N . ILE A 1 93 ? -5.125 -2.732 10.580 1.00 96.25 93 ILE A N 1
ATOM 699 C CA . ILE A 1 93 ? -5.340 -3.857 11.498 1.00 96.25 93 ILE A CA 1
ATOM 700 C C . ILE A 1 93 ? -5.542 -3.355 12.933 1.00 96.25 93 ILE A C 1
ATOM 702 O O . ILE A 1 93 ? -6.531 -3.716 13.583 1.00 96.25 93 ILE A O 1
ATOM 706 N N . LYS A 1 94 ? -4.642 -2.496 13.429 1.00 96.06 94 LYS A N 1
ATOM 707 C CA . LYS A 1 94 ? -4.684 -2.021 14.821 1.00 96.06 94 LYS A CA 1
ATOM 708 C C . LYS A 1 94 ? -5.898 -1.132 15.104 1.00 96.06 94 LYS A C 1
ATOM 710 O O . LYS A 1 94 ? -6.461 -1.208 16.189 1.00 96.06 94 LYS A O 1
ATOM 715 N N . GLU A 1 95 ? -6.340 -0.351 14.118 1.00 97.50 95 GLU A N 1
ATOM 716 C CA . GLU A 1 95 ? -7.522 0.519 14.217 1.00 97.50 95 GLU A CA 1
ATOM 717 C C . GLU A 1 95 ? -8.824 -0.182 13.787 1.00 97.50 95 GLU A C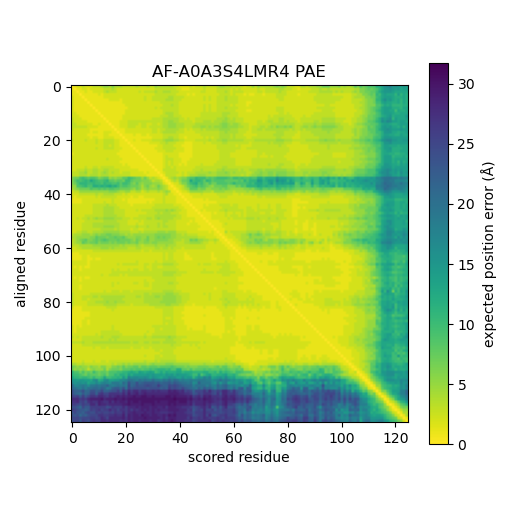 1
ATOM 719 O O . GLU A 1 95 ? -9.841 0.481 13.578 1.00 97.50 95 GLU A O 1
ATOM 724 N N . GLN A 1 96 ? -8.799 -1.513 13.621 1.00 96.06 96 GLN A N 1
ATOM 725 C CA . GLN A 1 96 ? -9.957 -2.339 13.246 1.00 96.06 96 GLN A CA 1
ATOM 726 C C . GLN A 1 96 ? -10.662 -1.857 11.964 1.00 96.06 96 GLN A C 1
ATOM 728 O O . GLN A 1 96 ? -11.886 -1.902 11.831 1.00 96.06 96 GLN A O 1
ATOM 733 N N . ARG A 1 97 ? -9.874 -1.388 10.995 1.00 96.75 97 ARG A N 1
ATOM 734 C CA . ARG A 1 97 ? -10.333 -0.984 9.664 1.00 96.75 97 ARG A CA 1
ATOM 735 C C . ARG A 1 97 ? -10.332 -2.166 8.716 1.00 96.75 97 ARG A C 1
ATOM 737 O O . ARG A 1 97 ? -9.626 -3.158 8.893 1.00 96.75 97 ARG A O 1
ATOM 744 N N . LYS A 1 98 ? -11.138 -2.051 7.665 1.00 97.25 98 LYS A N 1
ATOM 745 C CA . LYS A 1 98 ? -11.271 -3.118 6.679 1.00 97.25 98 LYS A CA 1
ATOM 746 C C . LYS A 1 98 ? -9.999 -3.210 5.837 1.00 97.25 98 LYS A C 1
ATOM 748 O O . LYS A 1 98 ? -9.705 -2.295 5.076 1.00 97.25 98 LYS A O 1
ATOM 753 N N . LEU A 1 99 ? -9.289 -4.331 5.931 1.00 97.69 99 LEU A N 1
ATOM 754 C CA . LEU A 1 99 ? -8.141 -4.651 5.086 1.00 97.69 99 LEU A CA 1
ATOM 755 C C . LEU A 1 99 ? -8.493 -5.817 4.155 1.00 97.69 99 LEU A C 1
ATOM 757 O O . LEU A 1 99 ? -8.847 -6.900 4.615 1.00 97.69 99 LEU A O 1
ATOM 761 N N . VAL A 1 100 ? -8.395 -5.595 2.844 1.00 97.81 100 VAL A N 1
ATOM 762 C CA . VAL A 1 100 ? -8.608 -6.619 1.811 1.00 97.81 100 VAL A CA 1
ATOM 763 C C . VAL A 1 100 ? -7.288 -6.889 1.095 1.00 97.81 100 VAL A C 1
ATOM 765 O O . VAL A 1 100 ? -6.681 -5.980 0.529 1.00 97.81 100 VAL A O 1
ATOM 768 N N . LEU A 1 101 ? -6.854 -8.147 1.095 1.00 96.56 101 LEU A N 1
ATOM 769 C CA . LEU A 1 101 ? -5.649 -8.598 0.399 1.00 96.56 101 LEU A CA 1
ATOM 770 C C . LEU A 1 101 ? -6.055 -9.441 -0.810 1.00 96.56 101 LEU A C 1
ATOM 772 O O . LEU A 1 101 ? -6.846 -10.371 -0.666 1.00 96.56 101 LEU A O 1
ATOM 776 N N . VAL A 1 102 ? -5.505 -9.131 -1.986 1.00 96.56 102 VAL A N 1
ATOM 777 C CA . VAL A 1 102 ? -5.796 -9.843 -3.242 1.00 96.56 102 VAL A CA 1
ATOM 778 C C . VAL A 1 102 ? -4.536 -10.578 -3.716 1.00 96.56 102 VAL A C 1
ATOM 780 O O . VAL A 1 102 ? -3.835 -10.077 -4.601 1.00 96.56 102 VAL A O 1
ATOM 783 N N . PRO A 1 103 ? -4.167 -11.716 -3.096 1.00 93.19 103 PRO A N 1
ATOM 784 C CA . PRO A 1 103 ? -2.988 -12.469 -3.502 1.00 93.19 103 PRO A CA 1
ATOM 785 C C . PRO A 1 103 ? -3.163 -13.039 -4.912 1.00 93.19 103 PRO A C 1
ATOM 787 O O . PRO A 1 103 ? -4.225 -13.560 -5.254 1.00 93.19 103 PRO A O 1
ATOM 790 N N . ARG A 1 104 ? -2.106 -12.959 -5.724 1.00 91.38 104 ARG A N 1
ATOM 791 C CA . ARG A 1 104 ? -2.055 -13.572 -7.058 1.00 91.38 104 ARG A CA 1
ATOM 792 C C . ARG A 1 104 ? -0.85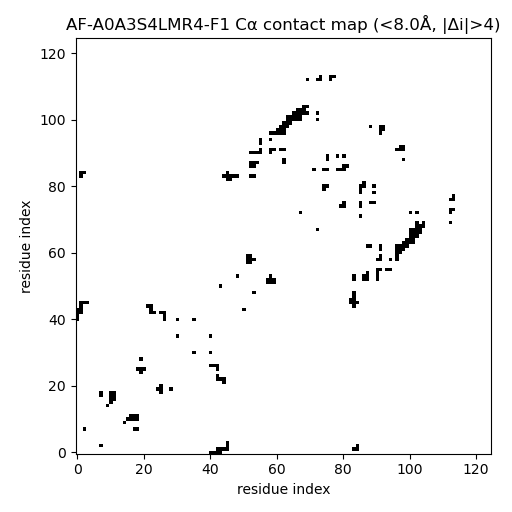1 -14.507 -7.124 1.00 91.38 104 ARG A C 1
ATOM 794 O O . ARG A 1 104 ? 0.243 -14.072 -7.458 1.00 91.38 104 ARG A O 1
ATOM 801 N N . GLU A 1 105 ? -1.066 -15.772 -6.773 1.00 86.44 105 GLU A N 1
ATOM 802 C CA . GLU A 1 105 ? -0.044 -16.827 -6.734 1.00 86.44 105 GLU A CA 1
ATOM 803 C C . GLU A 1 105 ? -0.680 -18.184 -7.065 1.00 86.44 105 GLU A C 1
ATOM 805 O O . GLU A 1 105 ? -1.804 -18.454 -6.635 1.00 86.44 105 GLU A O 1
ATOM 810 N N . THR A 1 106 ? 0.014 -19.028 -7.833 1.00 83.25 106 THR A N 1
ATOM 811 C CA . THR A 1 106 ? -0.405 -20.416 -8.085 1.00 83.25 106 THR A CA 1
ATOM 812 C C . THR A 1 106 ? 0.767 -21.276 -8.589 1.00 83.25 106 THR A C 1
ATOM 814 O O . THR A 1 106 ? 1.452 -20.865 -9.527 1.00 83.25 106 THR A O 1
ATOM 817 N N . PRO A 1 107 ? 0.991 -22.485 -8.033 1.00 83.50 107 PRO A N 1
ATOM 818 C CA . PRO A 1 107 ? 0.344 -23.036 -6.842 1.00 83.50 107 PRO A CA 1
ATOM 819 C C . PRO A 1 107 ? 0.785 -22.298 -5.571 1.00 83.50 107 PRO A C 1
ATOM 821 O O . PRO A 1 107 ? 1.889 -21.762 -5.49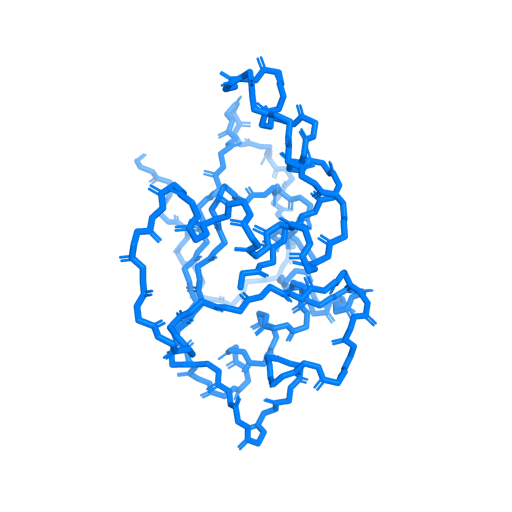5 1.00 83.50 107 PRO A O 1
ATOM 824 N N . LEU A 1 108 ? -0.063 -22.298 -4.541 1.00 77.06 108 LEU A N 1
ATOM 825 C CA . LEU A 1 108 ? 0.353 -21.799 -3.231 1.00 77.06 108 LEU A CA 1
ATOM 826 C C . LEU A 1 108 ? 1.443 -22.716 -2.664 1.00 77.06 108 LEU A C 1
ATOM 828 O O . LEU A 1 108 ? 1.276 -23.936 -2.614 1.00 77.06 108 LEU A O 1
ATOM 832 N N . SER A 1 109 ? 2.558 -22.119 -2.242 1.00 71.06 109 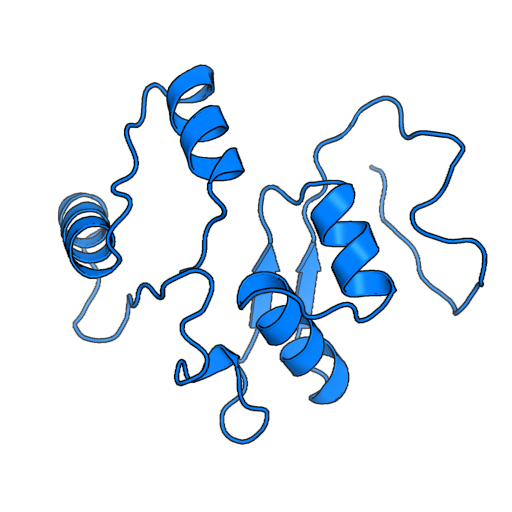SER A N 1
ATOM 833 C CA . SER A 1 109 ? 3.627 -22.855 -1.567 1.00 71.06 109 SER A CA 1
ATOM 834 C C . SER A 1 109 ? 3.099 -23.520 -0.295 1.00 71.06 109 SER A C 1
ATOM 836 O O . SER A 1 109 ? 2.286 -22.942 0.428 1.00 71.06 109 SER A O 1
ATOM 838 N N . ALA A 1 110 ? 3.609 -24.718 0.004 1.00 65.44 110 ALA A N 1
ATOM 839 C CA . ALA A 1 110 ? 3.361 -25.383 1.280 1.00 65.44 110 ALA A CA 1
ATOM 840 C C . ALA A 1 110 ? 3.940 -24.591 2.459 1.00 65.44 110 ALA A C 1
ATOM 842 O O . ALA A 1 110 ? 3.451 -24.748 3.572 1.00 65.44 110 ALA A O 1
ATOM 843 N N . ILE A 1 111 ? 4.953 -23.745 2.213 1.00 62.41 111 ILE A N 1
ATOM 844 C CA . ILE A 1 111 ? 5.443 -22.770 3.187 1.00 62.41 111 ILE A CA 1
ATOM 845 C C . ILE A 1 111 ? 4.365 -21.689 3.297 1.00 62.41 111 ILE A C 1
ATOM 847 O O . ILE A 1 111 ? 4.248 -20.855 2.390 1.00 62.41 111 ILE A O 1
ATOM 851 N N . PRO A 1 112 ? 3.557 -21.681 4.372 1.00 56.75 112 PRO A N 1
ATOM 852 C CA . PRO A 1 112 ? 2.594 -20.621 4.564 1.00 56.75 112 PRO A CA 1
ATOM 853 C C . PRO A 1 112 ? 3.376 -19.327 4.827 1.00 56.75 112 PRO A C 1
ATOM 855 O O . PRO A 1 112 ? 4.530 -19.376 5.253 1.00 56.75 112 PRO A O 1
ATOM 858 N N . PRO A 1 113 ? 2.744 -18.156 4.708 1.00 57.59 113 PRO A N 1
ATOM 859 C CA . PRO A 1 113 ? 3.295 -16.880 5.175 1.00 57.59 113 PRO A CA 1
ATOM 860 C C . PRO A 1 113 ? 3.602 -16.809 6.695 1.00 57.59 113 PRO A C 1
ATOM 862 O O . PRO A 1 113 ? 3.585 -15.721 7.247 1.00 57.59 113 PRO A O 1
ATOM 865 N N . GLY A 1 114 ? 3.794 -17.933 7.399 1.00 52.69 114 GLY A N 1
ATOM 866 C CA . GLY A 1 114 ? 4.075 -18.044 8.832 1.00 52.69 114 GLY A CA 1
ATOM 867 C C . GLY A 1 114 ? 3.268 -19.156 9.521 1.00 52.69 114 GLY A C 1
ATOM 868 O O . GLY A 1 114 ? 2.092 -19.379 9.214 1.00 52.69 114 GLY A O 1
ATOM 869 N N . GLU A 1 115 ? 3.882 -19.826 10.497 1.00 44.81 115 GLU A N 1
ATOM 870 C CA . GLU A 1 115 ? 3.381 -21.025 11.187 1.00 44.81 115 GLU A CA 1
ATOM 871 C C . GLU A 1 115 ? 2.915 -20.723 12.629 1.00 44.81 115 GLU A C 1
ATOM 873 O O . GLU A 1 115 ? 3.314 -21.384 13.569 1.00 44.81 115 GLU A O 1
ATOM 878 N N . HIS A 1 116 ? 2.060 -19.717 12.843 1.00 44.09 116 HIS A N 1
ATOM 879 C CA . HIS A 1 116 ? 1.303 -19.590 14.102 1.00 44.09 116 HIS A CA 1
ATOM 880 C C . HIS A 1 116 ? -0.149 -19.191 13.814 1.00 44.09 116 HIS A C 1
ATOM 882 O O . HIS A 1 116 ? -0.426 -18.184 13.154 1.00 44.09 116 HIS A O 1
ATOM 888 N N . ALA A 1 117 ? -1.065 -20.063 14.237 1.00 43.06 117 ALA A N 1
ATOM 889 C CA . ALA A 1 117 ? -2.489 -20.033 13.954 1.00 43.06 117 ALA A CA 1
ATOM 890 C C . ALA A 1 117 ? -3.241 -19.137 14.950 1.00 43.06 117 ALA A C 1
ATOM 892 O O . ALA A 1 117 ? -3.467 -19.509 16.096 1.00 43.06 117 ALA A O 1
ATOM 893 N N . GLY A 1 118 ? -3.682 -17.978 14.465 1.00 37.69 118 GLY A N 1
ATOM 894 C CA . GLY A 1 118 ? -4.832 -17.247 14.987 1.00 37.69 118 GLY A CA 1
ATOM 895 C C . GLY A 1 118 ? -5.868 -17.147 13.870 1.00 37.69 118 GLY A C 1
ATOM 896 O O . GLY A 1 118 ? -5.655 -16.408 12.919 1.00 37.69 118 GLY A O 1
ATOM 897 N N . ASN A 1 119 ? -6.911 -17.975 13.952 1.00 35.28 119 ASN A N 1
ATOM 898 C CA . ASN A 1 119 ? -8.189 -17.967 13.219 1.00 35.28 119 ASN A CA 1
ATOM 899 C C . ASN A 1 119 ? -8.300 -17.125 11.915 1.00 35.28 119 ASN A C 1
ATOM 901 O O . ASN A 1 119 ? -9.190 -16.283 11.802 1.00 35.28 119 ASN A O 1
ATOM 905 N N . TRP A 1 120 ? -7.444 -17.354 10.911 1.00 45.16 120 TRP A N 1
ATOM 906 C CA . TRP A 1 120 ? -7.576 -16.729 9.590 1.00 45.16 120 TRP A CA 1
ATOM 907 C C . TRP A 1 120 ? -8.057 -17.756 8.558 1.00 45.16 120 TRP A C 1
ATOM 909 O O . TRP A 1 120 ? -7.502 -18.844 8.428 1.00 45.16 120 TRP A O 1
ATOM 919 N N . ARG A 1 121 ? -9.104 -17.399 7.809 1.00 37.03 121 ARG A N 1
ATOM 920 C CA . ARG A 1 121 ? -9.504 -18.071 6.567 1.00 37.03 121 ARG A CA 1
ATOM 921 C C . ARG A 1 121 ? -9.017 -17.208 5.409 1.00 37.03 121 ARG A C 1
ATOM 923 O O . ARG A 1 121 ? -9.623 -16.175 5.136 1.00 37.03 121 ARG A O 1
ATOM 930 N N . ALA A 1 122 ? -7.932 -17.600 4.739 1.00 40.06 122 ALA A N 1
ATOM 931 C CA . ALA A 1 122 ? -7.685 -17.077 3.402 1.00 40.06 122 ALA A CA 1
ATOM 932 C C . ALA A 1 122 ? -8.647 -17.822 2.491 1.00 40.06 122 ALA A C 1
ATOM 934 O O . ALA A 1 122 ? -8.627 -19.051 2.425 1.00 40.06 122 ALA A O 1
ATOM 935 N N . TRP A 1 123 ? -9.514 -17.074 1.832 1.00 34.88 123 TRP A N 1
ATOM 936 C CA . TRP A 1 123 ? -10.314 -17.605 0.749 1.00 34.88 123 TRP A CA 1
ATOM 937 C C . TRP A 1 123 ? -9.367 -17.758 -0.443 1.00 34.88 123 TRP A C 1
ATOM 939 O O . TRP A 1 123 ? -9.153 -16.820 -1.206 1.00 34.88 123 TRP A O 1
ATOM 949 N N . ALA A 1 124 ? -8.714 -18.916 -0.532 1.00 31.95 124 ALA A N 1
ATOM 950 C CA . ALA A 1 124 ? -8.375 -19.463 -1.834 1.00 31.95 124 ALA A CA 1
ATOM 951 C C . ALA A 1 124 ? -9.712 -19.893 -2.451 1.00 31.95 124 ALA A C 1
ATOM 953 O O . ALA A 1 124 ? -10.505 -20.543 -1.768 1.00 31.95 124 ALA A O 1
ATOM 954 N N . TRP A 1 125 ? -9.989 -19.404 -3.658 1.00 38.47 125 TRP A N 1
ATOM 955 C CA . TRP A 1 125 ? -11.198 -19.710 -4.422 1.00 38.47 125 TRP A CA 1
ATOM 956 C C . TRP A 1 125 ? -11.479 -21.212 -4.485 1.00 38.47 125 TRP A C 1
ATOM 958 O O . TRP A 1 125 ? -10.502 -21.978 -4.654 1.00 38.47 125 TRP A O 1
#

Organism: Chromobacterium violaceum (NCBI:txid536)

Foldseek 3Di:
DEDDPVVQVCCCVPVVDRQDQDQVVNQVVCCVVDVDDPPPDGGDHFARCVPLLLDLVRADQEEEDPAAELVLVLCLVVLVPPTSSSSSSVSCVVNVHHYHYRYDDPPDDPPHSDPDDDDDDDPPD

Solvent-accessible surface area (backbone atoms only — not comparable to full-atom values): 7738 Å² total; per-residue (Å²): 87,76,74,54,75,67,53,37,53,47,34,35,72,78,67,70,35,86,63,60,89,49,35,70,57,35,43,52,55,46,48,74,76,44,90,63,62,91,85,74,73,58,46,53,52,58,78,45,72,84,42,57,47,57,33,70,92,53,53,56,80,58,49,76,40,77,77,25,51,71,66,56,52,24,35,46,72,70,62,63,47,88,35,42,68,31,27,27,49,48,30,23,58,78,68,74,28,52,72,47,76,39,72,77,76,79,79,77,64,89,73,58,78,64,96,74,92,71,97,75,82,80,84,74,131

pLDDT: mean 88.01, std 17.23, range [31.95, 98.31]

InterPro domains:
  IPR003382 Flavoprotein [PF02441] (3-111)
  IPR036551 Flavin prenyltransferase-like [G3DSA:3.40.50.1950] (1-114)
  IPR036551 Flavin prenyltransferase-like [SSF52507] (2-111)

Secondary structure (DSSP, 8-state):
----HHHHHHHHHHH-----SSHHHHHHHHHHHS---TTS-----TT-TTSGGG-TTS--SEEEEEEE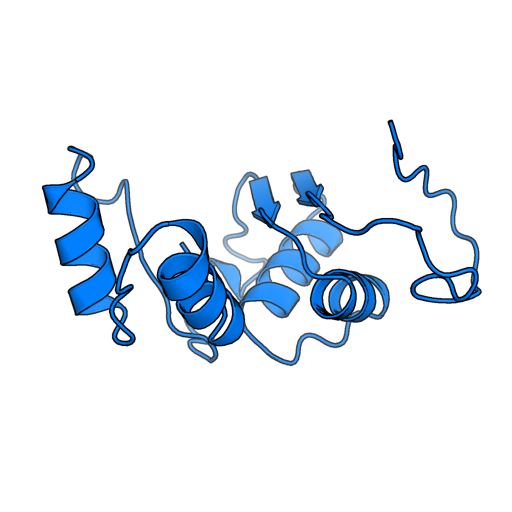PHHHHHHHHHT---SHHHHHHHHHHHTT-EEEEEE--SSPPSS-S-S--SS------

Mean predicted aligned error: 6.24 Å

Radius of gyration: 15.45 Å; Cα contacts (8 Å, |Δi|>4): 145; chains: 1; bounding box: 22×43×36 Å

Nearest PDB structures (foldseek):
  4rhe-assembly1_B  TM=9.778E-01  e=7.871E-12  Colwellia psychrerythraea 34H
  6qlv-assembly1_E  TM=9.743E-01  e=1.085E-11  Pseudomonas aeruginosa
  4rhf-assembly1_A  TM=9.677E-01  e=4.168E-11  Colwellia psychrerythraea 34H
  6qlj-assembly1_A  TM=9.657E-01  e=2.661E-11  Pseudomonas aeruginosa
  4zag-assembly1_A  TM=9.590E-01  e=6.528E-11  Pseudomonas aeruginosa